Protein AF-A0AA42SQH1-F1 (afdb_monomer_lite)

Sequence (82 aa):
MTKRCSVDVKSPWFFIENQIPNKDGTAFIVWDEFLDHEIKPIRWSDKIRDYASGEVEWSGSFLFWRYDDGTPAESPRSYQQS

Organism: Acinetobacter johnsonii (NCBI:txid40214)

Foldseek 3Di:
DDPDPPPLPDAQKDFCVRPPDDQPQAWKWFADPVVRDIQDTWGHHPAIDHPVVSPDGDDDDGGIMHHPPVDDGHGPVVNVVD

Radius of gyration: 14.71 Å; chains: 1; bounding box: 30×24×51 Å

Structure (mmCIF, N/CA/C/O backbone):
data_AF-A0AA42SQH1-F1
#
_entry.id   AF-A0AA42SQH1-F1
#
loop_
_atom_site.group_PDB
_atom_site.id
_atom_site.type_symbol
_atom_site.label_atom_id
_atom_site.label_alt_id
_atom_site.label_comp_id
_atom_site.label_asym_id
_atom_site.label_entity_id
_atom_site.label_seq_id
_atom_site.pdbx_PDB_ins_code
_atom_site.Cartn_x
_atom_site.Cartn_y
_atom_site.Cartn_z
_atom_site.occupancy
_atom_site.B_iso_or_equiv
_atom_site.auth_seq_id
_atom_site.auth_comp_id
_atom_site.auth_asym_id
_atom_site.auth_atom_id
_atom_site.pdbx_PDB_model_num
ATOM 1 N N . MET A 1 1 ? 15.685 -12.201 -36.352 1.00 38.75 1 MET A N 1
ATOM 2 C CA . MET A 1 1 ? 15.843 -11.055 -35.430 1.00 38.75 1 MET A CA 1
ATOM 3 C C . MET A 1 1 ? 14.476 -10.774 -34.821 1.00 38.75 1 MET A C 1
ATOM 5 O O . MET A 1 1 ? 13.671 -10.062 -35.403 1.00 38.75 1 MET A O 1
ATOM 9 N N . THR A 1 2 ? 14.136 -11.460 -33.734 1.00 39.72 2 THR A N 1
ATOM 10 C CA . THR A 1 2 ? 12.842 -11.297 -33.064 1.00 39.72 2 THR A CA 1
ATOM 11 C C . THR A 1 2 ? 12.893 -9.991 -32.280 1.00 39.72 2 THR A C 1
ATOM 13 O O . THR A 1 2 ? 13.612 -9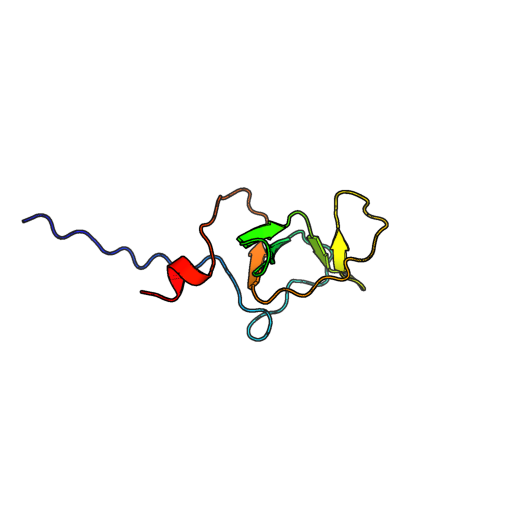.895 -31.288 1.00 39.72 2 THR A O 1
ATOM 16 N N . LYS A 1 3 ? 12.185 -8.964 -32.770 1.00 44.66 3 LYS A N 1
ATOM 17 C CA . LYS A 1 3 ? 11.910 -7.743 -32.006 1.00 44.66 3 LYS A CA 1
ATOM 18 C C . LYS A 1 3 ? 11.252 -8.182 -30.701 1.00 44.66 3 LYS A C 1
ATOM 20 O O . LYS A 1 3 ? 10.120 -8.656 -30.721 1.00 44.66 3 LYS A O 1
ATOM 25 N N . ARG A 1 4 ? 11.975 -8.077 -29.584 1.00 48.91 4 ARG A N 1
ATOM 26 C CA . ARG A 1 4 ? 11.352 -8.114 -28.264 1.00 48.91 4 ARG A CA 1
ATOM 27 C C . ARG A 1 4 ? 10.399 -6.928 -28.248 1.00 48.91 4 ARG A C 1
ATOM 29 O O . ARG A 1 4 ? 10.845 -5.790 -28.354 1.00 48.91 4 ARG A O 1
ATOM 36 N N . CYS A 1 5 ? 9.101 -7.200 -28.237 1.00 45.16 5 CYS A N 1
ATOM 37 C CA . CYS A 1 5 ? 8.125 -6.209 -27.833 1.00 45.16 5 CYS A CA 1
ATOM 38 C C . CYS A 1 5 ? 8.520 -5.813 -26.411 1.00 45.16 5 CYS A C 1
ATOM 40 O O . CYS A 1 5 ? 8.301 -6.590 -25.485 1.00 45.16 5 CYS A O 1
ATOM 42 N N . SER A 1 6 ? 9.172 -4.662 -26.249 1.00 50.72 6 SER A N 1
ATOM 43 C CA . SER A 1 6 ? 9.137 -3.954 -24.977 1.00 50.72 6 SER A CA 1
ATOM 44 C C . SER A 1 6 ? 7.676 -3.588 -24.793 1.00 50.72 6 SER A C 1
ATOM 46 O O . SER A 1 6 ? 7.191 -2.619 -25.366 1.00 50.72 6 SER A O 1
ATOM 48 N N . VAL A 1 7 ? 6.925 -4.478 -24.151 1.00 58.53 7 VAL A N 1
ATOM 49 C CA . VAL A 1 7 ? 5.631 -4.110 -23.602 1.00 58.53 7 VAL A CA 1
ATOM 50 C C . VAL A 1 7 ? 5.995 -3.067 -22.560 1.00 58.53 7 VAL A C 1
ATOM 52 O O . VAL A 1 7 ? 6.705 -3.407 -21.617 1.00 58.53 7 VAL A O 1
ATOM 55 N N . ASP A 1 8 ? 5.621 -1.808 -22.773 1.00 61.75 8 ASP A N 1
ATOM 56 C CA . ASP A 1 8 ? 5.683 -0.790 -21.729 1.00 61.75 8 ASP A CA 1
ATOM 57 C C . ASP A 1 8 ? 4.860 -1.319 -20.550 1.00 61.75 8 ASP A C 1
ATOM 59 O O . ASP A 1 8 ? 3.625 -1.262 -20.547 1.00 61.75 8 ASP A O 1
ATOM 63 N N . VAL A 1 9 ? 5.531 -1.956 -19.587 1.00 69.69 9 VAL A N 1
ATOM 64 C CA . VAL A 1 9 ? 4.870 -2.498 -18.406 1.00 69.69 9 VAL A CA 1
ATOM 65 C C . VAL A 1 9 ? 4.506 -1.295 -17.557 1.00 69.69 9 VAL A C 1
ATOM 67 O O . VAL A 1 9 ? 5.344 -0.706 -16.877 1.00 69.69 9 VAL A O 1
ATOM 70 N N . LYS A 1 10 ? 3.240 -0.889 -17.639 1.00 81.25 10 LYS A N 1
ATOM 71 C CA . LYS A 1 10 ? 2.727 0.208 -16.829 1.00 81.25 10 LYS A CA 1
ATOM 72 C C . LYS A 1 10 ? 2.823 -0.185 -15.357 1.00 81.25 10 LYS A C 1
ATOM 74 O O . LYS A 1 10 ? 2.278 -1.213 -14.960 1.00 81.25 10 LYS A O 1
ATOM 79 N N . SER A 1 11 ? 3.485 0.656 -14.563 1.00 88.38 11 SER A N 1
ATOM 80 C CA . SER A 1 11 ? 3.575 0.464 -13.117 1.00 88.38 11 SER A CA 1
ATOM 81 C C . SER A 1 11 ? 2.174 0.337 -12.501 1.00 88.38 11 SER A C 1
ATOM 83 O O . SER A 1 11 ? 1.332 1.209 -12.751 1.00 88.38 11 SER A O 1
ATOM 85 N N . PRO A 1 12 ? 1.907 -0.701 -11.687 1.00 91.56 12 PRO A N 1
ATOM 86 C CA . PRO A 1 12 ? 0.672 -0.796 -10.912 1.00 91.56 12 PRO A CA 1
ATOM 87 C C . PRO A 1 12 ? 0.682 0.134 -9.688 1.00 91.56 12 PRO A C 1
ATOM 89 O O . PRO A 1 12 ? -0.336 0.264 -9.012 1.00 91.56 12 PRO A O 1
ATOM 92 N N . TRP A 1 13 ? 1.826 0.758 -9.386 1.00 92.81 13 TRP A N 1
ATOM 93 C CA . TRP A 1 13 ? 2.012 1.626 -8.232 1.00 92.81 13 TRP A CA 1
ATOM 94 C C . TRP A 1 13 ? 1.623 3.069 -8.534 1.00 92.81 13 TRP A C 1
ATOM 96 O O . TRP A 1 13 ? 2.098 3.681 -9.492 1.00 92.81 13 TRP A O 1
ATOM 106 N N . PHE A 1 14 ? 0.822 3.637 -7.644 1.00 93.38 14 PHE A N 1
ATOM 107 C CA . PHE A 1 14 ? 0.478 5.046 -7.602 1.00 93.38 14 PHE A CA 1
ATOM 108 C C . PHE A 1 14 ? 1.338 5.752 -6.562 1.00 93.38 14 PHE A C 1
ATOM 110 O O . PHE A 1 14 ? 1.493 5.270 -5.441 1.00 93.38 14 PHE A O 1
ATOM 117 N N . PHE A 1 15 ? 1.881 6.909 -6.929 1.00 91.38 15 PHE A N 1
ATOM 118 C CA . PHE A 1 15 ? 2.557 7.792 -5.986 1.00 91.38 15 PHE A CA 1
ATOM 119 C C . PHE A 1 15 ? 1.513 8.587 -5.196 1.00 91.38 15 PHE A C 1
ATOM 121 O O . PHE A 1 15 ? 0.614 9.176 -5.801 1.00 91.38 15 PHE A O 1
ATOM 128 N N . ILE A 1 16 ? 1.618 8.611 -3.866 1.00 88.44 16 ILE A N 1
ATOM 129 C CA . ILE A 1 16 ? 0.566 9.146 -2.990 1.00 88.44 16 ILE A CA 1
ATOM 130 C C . ILE A 1 16 ? 0.276 10.636 -3.221 1.00 88.44 16 ILE A C 1
ATOM 132 O O . ILE A 1 16 ? -0.872 11.055 -3.095 1.00 88.44 16 ILE A O 1
ATOM 136 N N . GLU A 1 17 ? 1.276 11.428 -3.619 1.00 89.25 17 GLU A N 1
ATOM 137 C CA . GLU A 1 17 ? 1.066 12.846 -3.951 1.00 89.25 17 GLU A CA 1
ATOM 138 C C . GLU A 1 17 ? 0.264 13.034 -5.246 1.00 89.25 17 GLU A C 1
ATOM 140 O O . GLU A 1 17 ? -0.445 14.027 -5.396 1.00 89.25 17 GLU A O 1
ATOM 145 N N . ASN A 1 18 ? 0.340 12.071 -6.170 1.00 91.19 18 ASN A N 1
ATOM 146 C CA . ASN A 1 18 ? -0.380 12.123 -7.443 1.00 91.19 18 ASN A CA 1
ATOM 147 C C . ASN A 1 18 ? -1.801 11.572 -7.311 1.00 91.19 18 ASN A C 1
ATOM 149 O O . ASN A 1 18 ? -2.722 12.052 -7.970 1.00 91.19 18 ASN A O 1
ATOM 153 N N . GLN A 1 19 ? -1.977 10.535 -6.493 1.00 91.38 19 GLN A N 1
ATOM 154 C CA . GLN A 1 19 ? -3.263 9.889 -6.286 1.00 91.38 19 GLN A CA 1
ATOM 155 C C . GLN A 1 19 ? -3.319 9.300 -4.883 1.00 91.38 19 GLN A C 1
ATOM 157 O O . GLN A 1 19 ? -2.478 8.487 -4.513 1.00 91.38 19 GLN A O 1
ATOM 162 N N . ILE A 1 20 ? -4.340 9.674 -4.118 1.00 88.56 20 ILE A N 1
ATOM 163 C CA . ILE A 1 20 ? -4.575 9.161 -2.766 1.00 88.56 20 ILE A CA 1
ATOM 164 C C . ILE A 1 20 ? -5.479 7.914 -2.865 1.00 88.56 20 ILE A C 1
ATOM 166 O O . ILE A 1 20 ? -6.397 7.917 -3.691 1.00 88.56 20 ILE A O 1
ATOM 170 N N . PRO A 1 21 ? -5.262 6.861 -2.051 1.00 89.06 21 PRO A N 1
ATOM 171 C CA . PRO A 1 21 ? -6.195 5.744 -1.932 1.00 89.06 21 PRO A CA 1
ATOM 172 C C . PRO A 1 21 ? -7.620 6.196 -1.587 1.00 89.06 21 PRO A C 1
ATOM 174 O O . PRO A 1 21 ? -7.830 7.199 -0.898 1.00 89.06 21 PRO A O 1
ATOM 177 N N . ASN A 1 22 ? -8.611 5.417 -2.018 1.00 87.75 22 ASN A N 1
ATOM 178 C CA . ASN A 1 22 ? -10.005 5.679 -1.673 1.00 87.75 22 ASN A CA 1
ATOM 179 C C . ASN A 1 22 ? -10.213 5.566 -0.155 1.00 87.75 22 ASN A C 1
ATOM 181 O O . ASN A 1 22 ? -9.780 4.602 0.473 1.00 87.75 22 ASN A O 1
ATOM 185 N N . LYS A 1 23 ? -10.920 6.544 0.424 1.00 87.88 23 LYS A N 1
ATOM 186 C CA . LYS A 1 23 ? -11.240 6.608 1.862 1.00 87.88 23 LYS A CA 1
ATOM 187 C C . LYS A 1 23 ? -12.535 5.871 2.232 1.00 87.88 23 LYS A C 1
ATOM 189 O O . LYS A 1 23 ? -13.183 6.190 3.222 1.00 87.88 23 LYS A O 1
ATOM 194 N N . ASP A 1 24 ? -12.958 4.930 1.399 1.00 87.38 24 ASP A N 1
ATOM 195 C CA . ASP A 1 24 ? -14.200 4.166 1.550 1.00 87.38 24 ASP A CA 1
ATOM 196 C C . ASP A 1 24 ? -13.993 2.831 2.288 1.00 87.38 24 ASP A C 1
ATOM 198 O O . ASP A 1 24 ? -14.919 2.032 2.410 1.00 87.38 24 ASP A O 1
ATOM 202 N N . GLY A 1 25 ? -12.783 2.582 2.803 1.00 82.25 25 GLY A N 1
ATOM 203 C CA . GLY A 1 25 ? -12.410 1.327 3.449 1.00 82.25 25 GLY A CA 1
ATOM 204 C C . GLY A 1 25 ? -11.938 0.238 2.484 1.00 82.25 25 GLY A C 1
ATOM 205 O O . GLY A 1 25 ? -11.646 -0.871 2.943 1.00 82.25 25 GLY A O 1
ATOM 206 N N . THR A 1 26 ? -11.823 0.535 1.183 1.00 87.06 26 THR A N 1
ATOM 207 C CA . THR A 1 26 ? -11.216 -0.376 0.203 1.00 87.06 26 THR A CA 1
ATOM 208 C C . THR A 1 26 ? -9.788 -0.730 0.617 1.00 87.06 26 THR A C 1
ATOM 210 O O . THR A 1 26 ? -9.023 0.122 1.076 1.00 87.06 26 THR A O 1
ATOM 213 N N . ALA A 1 27 ? -9.434 -2.008 0.474 1.00 87.19 27 ALA A N 1
ATOM 214 C CA . ALA A 1 27 ? -8.097 -2.489 0.781 1.00 87.19 27 ALA A CA 1
ATOM 215 C C . ALA A 1 27 ? -7.099 -2.091 -0.315 1.00 87.19 27 ALA A C 1
ATOM 217 O O . ALA A 1 27 ? -7.383 -2.177 -1.512 1.00 87.19 27 ALA A O 1
ATOM 218 N N . PHE A 1 28 ? -5.910 -1.689 0.107 1.00 90.69 28 PHE A N 1
ATOM 219 C CA . PHE A 1 28 ? -4.775 -1.422 -0.758 1.00 90.69 28 PHE A CA 1
ATOM 220 C C . PHE A 1 28 ? -3.494 -1.960 -0.127 1.00 90.69 28 PHE A C 1
ATOM 222 O O . PHE A 1 28 ? -3.428 -2.306 1.056 1.00 90.69 28 PHE A O 1
ATOM 229 N N . ILE A 1 29 ? -2.476 -2.047 -0.966 1.00 91.88 29 ILE A N 1
ATOM 230 C CA . ILE A 1 29 ? -1.129 -2.478 -0.632 1.00 91.88 29 ILE A CA 1
ATOM 231 C C . ILE A 1 29 ? -0.244 -1.246 -0.704 1.00 91.88 29 ILE A C 1
ATOM 233 O O . ILE A 1 29 ? -0.400 -0.423 -1.607 1.00 91.88 29 ILE A O 1
ATOM 237 N N . VAL A 1 30 ? 0.687 -1.124 0.232 1.00 91.69 30 VAL A N 1
ATOM 238 C CA . VAL A 1 30 ? 1.671 -0.040 0.249 1.00 91.69 30 VAL A CA 1
ATOM 239 C C . VAL A 1 30 ? 3.066 -0.621 0.114 1.00 91.69 30 VAL A C 1
ATOM 241 O O . VAL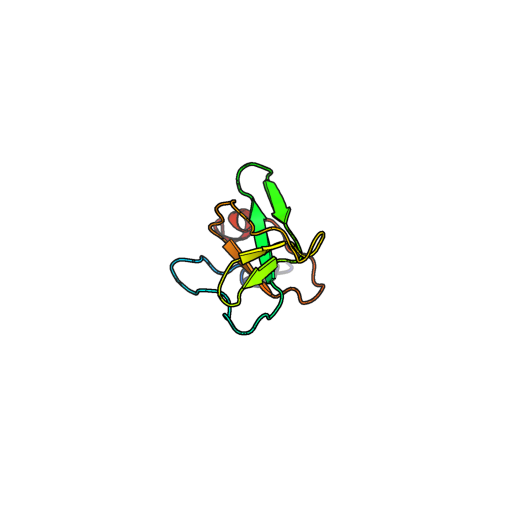 A 1 30 ? 3.308 -1.761 0.511 1.00 91.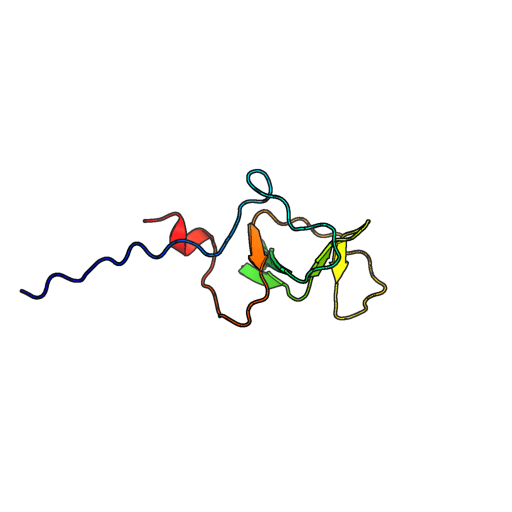69 30 VAL A O 1
ATOM 244 N N . TRP A 1 31 ? 3.979 0.145 -0.468 1.00 91.00 31 TRP A N 1
ATOM 245 C CA . TRP A 1 31 ? 5.386 -0.233 -0.530 1.00 91.00 31 TRP A CA 1
ATOM 246 C C . TRP A 1 31 ? 6.150 0.431 0.612 1.00 91.00 31 TRP A C 1
ATOM 248 O O . TRP A 1 31 ? 6.144 1.661 0.723 1.00 91.00 31 TRP A O 1
ATOM 258 N N . ASP A 1 32 ? 6.816 -0.376 1.435 1.00 85.81 32 ASP A N 1
ATOM 259 C CA . ASP A 1 32 ? 7.763 0.119 2.427 1.00 85.81 32 ASP A CA 1
ATOM 260 C C . ASP A 1 32 ? 9.147 0.243 1.785 1.00 85.81 32 ASP A C 1
ATOM 262 O O . ASP A 1 32 ? 9.783 -0.746 1.418 1.00 85.81 32 ASP A O 1
ATOM 266 N N . GLU A 1 33 ? 9.616 1.478 1.627 1.00 83.19 33 GLU A N 1
ATOM 267 C CA . GLU A 1 33 ? 10.915 1.748 1.011 1.00 8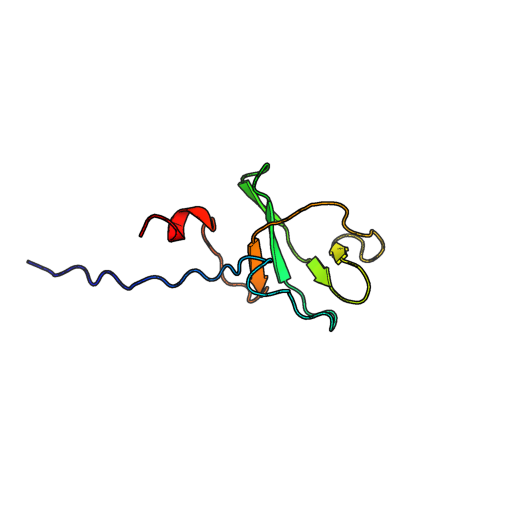3.19 33 GLU A CA 1
ATOM 268 C C . GLU A 1 33 ? 12.116 1.400 1.895 1.00 83.19 33 GLU A C 1
ATOM 270 O O . GLU A 1 33 ? 13.220 1.254 1.366 1.00 83.19 33 GLU A O 1
ATOM 275 N N . PHE A 1 34 ? 11.929 1.297 3.214 1.00 80.50 34 PHE A N 1
ATOM 276 C CA . PHE A 1 34 ? 12.990 0.940 4.154 1.00 80.50 34 PHE A CA 1
ATOM 277 C C . PHE A 1 34 ? 13.158 -0.574 4.249 1.00 80.50 34 PHE A C 1
ATOM 279 O O . PHE A 1 34 ? 14.282 -1.065 4.330 1.00 80.50 34 PHE A O 1
ATOM 286 N N . LEU A 1 35 ? 12.042 -1.303 4.246 1.00 82.38 35 LEU A N 1
ATOM 287 C CA . LEU A 1 35 ? 12.013 -2.761 4.330 1.00 82.38 35 LEU A CA 1
ATOM 288 C C . LEU A 1 35 ? 12.064 -3.448 2.957 1.00 82.38 35 LEU A C 1
ATOM 290 O O . LEU A 1 35 ? 12.224 -4.667 2.907 1.00 82.38 35 LEU A O 1
ATOM 294 N N . ASP A 1 36 ? 11.944 -2.670 1.876 1.00 85.25 36 ASP A N 1
ATOM 295 C CA . ASP A 1 36 ? 11.972 -3.114 0.477 1.00 85.25 36 ASP A CA 1
ATOM 296 C C . ASP A 1 36 ? 10.943 -4.223 0.189 1.00 85.25 36 ASP A C 1
ATOM 298 O O . ASP A 1 36 ? 11.230 -5.225 -0.468 1.00 85.25 36 ASP A O 1
ATOM 302 N N . HIS A 1 37 ? 9.726 -4.069 0.726 1.00 87.19 37 HIS A N 1
ATOM 303 C CA . HIS A 1 37 ? 8.646 -5.036 0.535 1.00 87.19 37 HIS A CA 1
ATOM 304 C C . HIS A 1 37 ? 7.243 -4.418 0.534 1.00 87.19 37 HIS A C 1
ATOM 306 O O . HIS A 1 37 ? 7.016 -3.283 0.956 1.00 87.19 37 HIS A O 1
ATOM 312 N N . GLU A 1 38 ? 6.269 -5.222 0.101 1.00 88.88 38 GLU A N 1
ATOM 313 C CA . GLU A 1 38 ? 4.845 -4.903 0.190 1.00 88.88 38 GLU A CA 1
ATOM 314 C C . GLU A 1 38 ? 4.314 -5.069 1.622 1.00 88.88 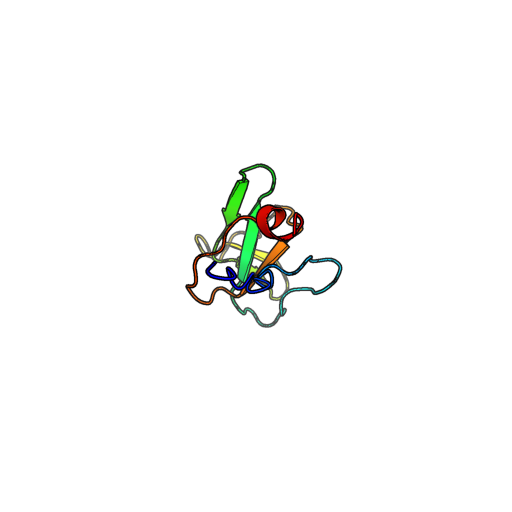38 GLU A C 1
ATOM 316 O O . GLU A 1 38 ? 4.477 -6.126 2.234 1.00 88.88 38 GLU A O 1
ATOM 321 N N . ILE A 1 39 ? 3.588 -4.069 2.122 1.00 85.19 39 ILE A N 1
ATOM 322 C CA . ILE A 1 39 ? 2.767 -4.173 3.331 1.00 85.19 39 ILE A CA 1
ATOM 323 C C . ILE A 1 39 ? 1.300 -4.290 2.910 1.00 85.19 39 ILE A C 1
ATOM 325 O O . ILE A 1 39 ? 0.771 -3.445 2.181 1.00 85.19 39 ILE A O 1
ATOM 329 N N . LYS A 1 40 ? 0.629 -5.341 3.390 1.00 81.88 40 LYS A N 1
ATOM 330 C CA . LYS A 1 40 ? -0.769 -5.654 3.068 1.00 81.88 40 LYS A CA 1
ATOM 331 C C . LYS A 1 40 ? -1.480 -6.392 4.209 1.00 81.88 40 LYS A C 1
ATOM 333 O O . LYS A 1 40 ? -0.814 -7.108 4.956 1.00 81.88 40 LYS A O 1
ATOM 338 N N . PRO A 1 41 ? -2.823 -6.364 4.262 1.00 80.69 41 PRO A N 1
ATOM 339 C CA . PRO A 1 41 ? -3.709 -5.351 3.675 1.00 80.69 41 PRO A CA 1
ATOM 340 C C . PRO A 1 41 ? -3.780 -4.067 4.521 1.00 80.69 41 PRO A C 1
ATOM 342 O O . PRO A 1 41 ? -3.821 -4.135 5.751 1.00 80.69 41 PRO A O 1
ATOM 345 N N . ILE A 1 42 ? -3.863 -2.907 3.863 1.00 85.75 42 ILE A N 1
ATOM 346 C CA . ILE A 1 42 ? -4.105 -1.597 4.488 1.00 85.75 42 ILE A CA 1
ATOM 347 C C . ILE A 1 42 ? -5.480 -1.073 4.058 1.00 85.75 42 ILE A C 1
ATOM 349 O O . ILE A 1 42 ? -5.873 -1.235 2.905 1.00 85.75 42 ILE A O 1
ATOM 353 N N . ARG A 1 43 ? -6.231 -0.444 4.972 1.00 85.56 43 ARG A N 1
ATOM 354 C CA . ARG A 1 43 ? -7.519 0.212 4.666 1.00 85.56 43 ARG A CA 1
ATOM 355 C C . ARG A 1 43 ? -7.491 1.675 5.082 1.00 85.56 43 ARG A C 1
ATOM 357 O O . ARG A 1 43 ? -6.993 1.997 6.160 1.00 85.56 43 ARG A O 1
ATOM 364 N N . TRP A 1 44 ? -8.077 2.542 4.259 1.00 83.81 44 TRP A N 1
ATOM 365 C CA . TRP A 1 44 ? -8.232 3.965 4.553 1.00 83.81 44 TRP A CA 1
ATOM 366 C C . TRP A 1 44 ? -9.721 4.272 4.673 1.00 83.81 44 TRP A C 1
ATOM 368 O O . TRP A 1 44 ? -10.475 4.110 3.718 1.00 83.81 44 TRP A O 1
ATOM 378 N N . SER A 1 45 ? -10.145 4.690 5.863 1.00 77.75 45 SER A N 1
ATOM 379 C CA . SER A 1 45 ? -11.449 5.322 6.088 1.00 77.75 45 SER A CA 1
ATOM 380 C C . SER A 1 45 ? -11.236 6.734 6.641 1.00 77.75 45 SER A C 1
ATOM 382 O O . SER A 1 45 ? -10.821 7.628 5.906 1.00 77.75 45 SER A O 1
ATOM 384 N N . ASP A 1 46 ? -11.370 6.917 7.953 1.00 70.62 46 ASP A N 1
ATOM 385 C CA . ASP A 1 46 ? -10.986 8.150 8.656 1.00 70.62 46 ASP A CA 1
ATOM 386 C C . ASP A 1 46 ? -9.497 8.156 9.032 1.00 70.62 46 ASP A C 1
ATOM 388 O O . ASP A 1 46 ? -8.867 9.206 9.149 1.00 70.62 46 ASP A O 1
ATOM 392 N N . LYS A 1 47 ? -8.935 6.958 9.215 1.00 70.06 47 LYS A N 1
ATOM 393 C CA . LYS A 1 47 ? -7.552 6.671 9.610 1.00 70.06 47 LYS A CA 1
ATOM 394 C C . LYS A 1 47 ? -7.029 5.510 8.768 1.00 70.06 47 LYS A C 1
ATOM 396 O O . LYS A 1 47 ? -7.825 4.728 8.242 1.00 70.06 47 LYS A O 1
ATOM 401 N N . ILE A 1 48 ? -5.710 5.393 8.645 1.00 71.38 48 ILE A N 1
ATOM 402 C CA . ILE A 1 48 ? -5.077 4.249 7.981 1.00 71.38 48 ILE A CA 1
ATOM 403 C C . ILE A 1 48 ? -4.955 3.126 9.015 1.00 71.38 48 ILE A C 1
ATOM 405 O O . ILE A 1 48 ? -4.495 3.371 10.128 1.00 71.38 48 ILE A O 1
ATOM 409 N N . ARG A 1 49 ? -5.408 1.912 8.692 1.00 70.56 49 ARG A N 1
ATOM 410 C CA . ARG A 1 49 ? -5.389 0.761 9.615 1.00 70.56 49 ARG A CA 1
ATOM 411 C C . ARG A 1 49 ? -4.744 -0.456 8.974 1.00 70.56 49 ARG A C 1
ATOM 413 O O . ARG A 1 49 ? -4.952 -0.703 7.782 1.00 70.56 49 ARG A O 1
ATOM 420 N N . ASP A 1 50 ? -4.008 -1.218 9.780 1.00 70.19 50 ASP A N 1
ATOM 421 C CA . ASP A 1 50 ? -3.494 -2.525 9.384 1.00 70.19 50 ASP A CA 1
ATOM 422 C C . ASP A 1 50 ? -4.601 -3.591 9.491 1.00 70.19 50 ASP A C 1
ATOM 424 O O . ASP A 1 50 ? -5.464 -3.552 10.370 1.00 70.19 50 ASP A O 1
ATOM 428 N N . TYR A 1 51 ? -4.620 -4.553 8.571 1.00 61.44 51 TYR A N 1
ATOM 429 C CA . TYR A 1 51 ? -5.613 -5.629 8.607 1.00 61.44 51 TYR A CA 1
ATOM 430 C C . TYR A 1 51 ? -5.324 -6.691 9.673 1.00 61.44 51 TYR A C 1
ATOM 432 O O . TYR A 1 51 ? -6.267 -7.334 10.128 1.00 61.44 51 TYR A O 1
ATOM 440 N N . ALA A 1 52 ? -4.061 -6.901 10.072 1.00 61.31 52 ALA A N 1
ATOM 441 C CA . ALA A 1 52 ? -3.723 -7.988 10.995 1.00 61.31 52 ALA A CA 1
ATOM 442 C C . ALA A 1 52 ? -4.373 -7.794 12.372 1.00 61.31 52 ALA A C 1
ATOM 444 O O . ALA A 1 52 ? -4.657 -8.779 13.051 1.00 61.31 52 ALA A O 1
ATOM 445 N N . SER A 1 53 ? -4.671 -6.546 12.746 1.00 58.53 53 SER A N 1
ATOM 446 C CA . SER A 1 53 ? -5.404 -6.238 13.968 1.00 58.53 53 SER A CA 1
ATOM 447 C C . SER A 1 53 ? -6.771 -5.588 13.733 1.00 58.53 53 SER A C 1
ATOM 449 O O . SER A 1 53 ? -7.659 -5.769 14.558 1.00 58.53 53 SER A O 1
ATOM 451 N N . GLY A 1 54 ? -6.970 -4.805 12.659 1.00 58.03 54 GLY A N 1
ATOM 452 C CA . GLY A 1 54 ? -8.188 -4.002 12.436 1.00 58.03 54 GLY A CA 1
ATOM 453 C C . GLY A 1 54 ? -8.440 -2.898 13.482 1.00 58.03 54 GLY A C 1
ATOM 454 O O . GLY A 1 54 ? -9.288 -2.024 13.271 1.00 58.03 54 GLY A O 1
ATOM 455 N N . GLU A 1 55 ? -7.684 -2.922 14.579 1.00 62.78 55 GLU A N 1
ATOM 456 C CA . GLU A 1 55 ? -7.785 -2.057 15.750 1.00 62.78 55 GLU A CA 1
ATOM 457 C C . GLU A 1 55 ? -6.595 -1.097 15.860 1.00 62.78 55 GLU A C 1
ATOM 459 O O . GLU A 1 55 ? -6.722 -0.039 16.477 1.00 62.78 55 GLU A O 1
ATOM 464 N N . VAL A 1 56 ? -5.461 -1.414 15.226 1.00 68.88 56 VAL A N 1
ATOM 465 C CA . VAL A 1 56 ? -4.257 -0.584 15.259 1.00 68.88 56 VAL A CA 1
ATOM 466 C C . VAL A 1 56 ? -4.263 0.395 14.088 1.00 68.88 56 VAL A C 1
ATOM 468 O O . VAL A 1 56 ? -4.347 0.046 12.908 1.00 68.88 56 VAL A O 1
ATOM 471 N N . GLU A 1 57 ? -4.183 1.673 14.443 1.00 72.69 57 GLU A N 1
ATOM 472 C CA . GLU A 1 57 ? -3.889 2.736 13.495 1.00 72.69 57 GLU A CA 1
ATOM 473 C C . GLU A 1 57 ? -2.461 2.554 12.983 1.00 72.69 57 GLU A C 1
ATOM 475 O O . GLU A 1 57 ? -1.506 2.477 13.757 1.00 72.69 57 GLU A O 1
ATOM 480 N N . TRP A 1 58 ? -2.318 2.456 11.668 1.00 74.44 58 TRP A N 1
ATOM 481 C CA . TRP A 1 58 ? -1.020 2.345 11.035 1.00 74.44 58 TRP A CA 1
ATOM 482 C C . TRP A 1 58 ? -0.292 3.689 11.132 1.00 74.44 58 TRP A C 1
ATOM 484 O O . TRP A 1 58 ? -0.821 4.721 10.722 1.00 74.44 58 TRP A O 1
ATOM 494 N N . SER A 1 59 ? 0.927 3.667 11.672 1.00 69.19 59 SER A N 1
ATOM 495 C CA . SER A 1 59 ? 1.745 4.859 11.930 1.00 69.19 59 SER A CA 1
ATOM 496 C C . SER A 1 59 ? 2.938 5.012 10.982 1.00 69.19 59 SER A C 1
ATOM 498 O O . SER A 1 59 ? 3.825 5.822 11.250 1.00 69.19 59 SER A O 1
ATOM 500 N N . GLY A 1 60 ? 3.033 4.189 9.937 1.00 71.56 60 GLY A N 1
ATOM 501 C CA . GLY A 1 60 ? 4.128 4.293 8.977 1.00 71.56 60 GLY A CA 1
ATOM 502 C C . GLY A 1 60 ? 3.959 5.482 8.028 1.00 71.56 60 GLY A C 1
ATOM 503 O O . GLY A 1 60 ? 2.955 6.196 8.044 1.00 71.56 60 GLY A O 1
ATOM 504 N N . SER A 1 61 ? 4.944 5.675 7.159 1.00 75.94 61 SER A N 1
ATOM 505 C CA . SER A 1 61 ? 4.839 6.531 5.978 1.00 75.94 61 SER A CA 1
ATOM 506 C C . SER A 1 61 ? 5.112 5.686 4.734 1.00 75.94 61 SER A C 1
ATOM 508 O O . SER A 1 61 ? 5.985 4.824 4.743 1.00 75.94 61 SER A O 1
ATOM 510 N N . PHE A 1 62 ? 4.337 5.895 3.670 1.00 84.69 62 PHE A N 1
ATOM 511 C CA . PHE A 1 62 ? 4.555 5.248 2.378 1.00 84.69 62 PHE A CA 1
ATOM 512 C C . PHE A 1 62 ? 4.437 6.285 1.273 1.00 84.69 62 PHE A C 1
ATOM 514 O O . PHE A 1 62 ? 3.645 7.225 1.364 1.00 84.69 62 PHE A O 1
ATOM 521 N N . LEU A 1 63 ? 5.218 6.089 0.217 1.00 89.25 63 LEU A N 1
ATOM 522 C CA . LEU A 1 63 ? 5.161 6.919 -0.982 1.00 89.25 63 LEU A CA 1
ATOM 523 C C . LEU A 1 63 ? 4.337 6.277 -2.096 1.00 89.25 63 LEU A C 1
ATOM 525 O O . LEU A 1 63 ? 3.758 6.988 -2.915 1.00 89.25 63 LEU A O 1
ATOM 529 N N . PHE A 1 64 ? 4.260 4.946 -2.117 1.00 92.38 64 PHE A N 1
ATOM 530 C CA . PHE A 1 64 ? 3.605 4.197 -3.179 1.00 92.38 64 PHE A CA 1
ATOM 531 C C . PHE A 1 64 ? 2.536 3.261 -2.635 1.00 92.38 64 PHE A C 1
ATOM 533 O O . PHE A 1 64 ? 2.720 2.623 -1.597 1.00 92.38 64 PHE A O 1
ATOM 540 N N . TRP A 1 65 ? 1.439 3.148 -3.378 1.00 93.19 65 TRP A N 1
ATOM 541 C CA . TRP A 1 65 ? 0.36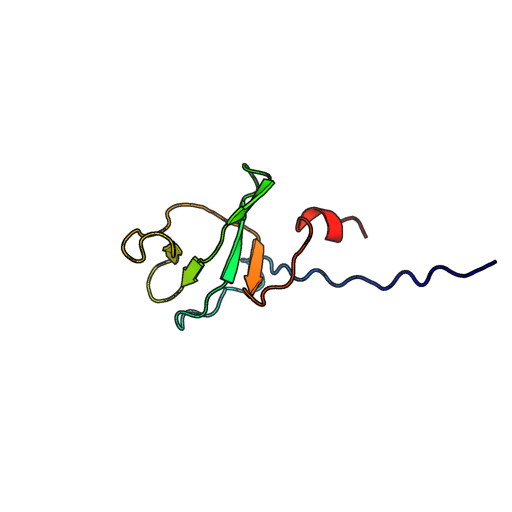1 2.211 -3.092 1.00 93.19 65 TRP A CA 1
ATOM 542 C C . TRP A 1 65 ? -0.240 1.626 -4.373 1.00 93.19 65 TRP A C 1
ATOM 544 O O . TRP A 1 65 ? -0.080 2.185 -5.456 1.00 93.19 65 TRP A O 1
ATOM 554 N N . ARG A 1 66 ? -0.940 0.500 -4.258 1.00 93.50 66 ARG A N 1
ATOM 555 C CA . ARG A 1 66 ? -1.713 -0.134 -5.337 1.00 93.50 66 ARG A CA 1
ATOM 556 C C . ARG A 1 66 ? -2.942 -0.834 -4.770 1.00 93.50 66 ARG A C 1
ATOM 558 O O . ARG A 1 66 ? -2.984 -1.126 -3.578 1.00 93.50 66 ARG A O 1
ATOM 565 N N . TYR A 1 67 ? -3.932 -1.137 -5.601 1.00 91.12 67 TYR A N 1
ATOM 566 C CA . TYR A 1 67 ? -5.065 -1.953 -5.160 1.00 91.12 67 TYR A CA 1
ATOM 567 C C . TYR A 1 67 ? -4.617 -3.373 -4.789 1.00 91.12 67 TYR A C 1
ATOM 569 O O . TYR A 1 67 ? -3.724 -3.933 -5.429 1.00 91.12 67 TYR A O 1
ATOM 577 N N . ASP A 1 68 ? -5.249 -3.945 -3.762 1.00 88.62 68 ASP A N 1
ATOM 578 C CA . ASP A 1 68 ? -5.102 -5.366 -3.437 1.00 88.62 68 ASP A CA 1
ATOM 579 C C . ASP A 1 68 ? -5.989 -6.195 -4.378 1.00 88.62 68 ASP A C 1
ATOM 581 O O . ASP A 1 68 ? -7.129 -6.534 -4.068 1.00 88.62 68 ASP A O 1
ATOM 585 N N . ASP A 1 69 ? -5.484 -6.439 -5.585 1.00 86.06 69 ASP A N 1
ATOM 586 C CA . ASP A 1 69 ? -6.145 -7.214 -6.640 1.00 86.06 69 ASP A CA 1
ATOM 587 C C . ASP A 1 69 ? -5.666 -8.678 -6.697 1.00 86.06 69 ASP A C 1
ATOM 589 O O . ASP A 1 69 ? -6.055 -9.432 -7.588 1.00 86.06 69 ASP A O 1
ATOM 593 N N . GLY A 1 70 ? -4.807 -9.086 -5.754 1.00 84.19 70 GLY A N 1
ATOM 594 C CA . GLY A 1 70 ? -4.176 -10.407 -5.715 1.00 84.19 70 GLY A CA 1
ATOM 595 C C . GLY A 1 70 ? -3.034 -10.609 -6.720 1.00 84.19 70 GLY A C 1
ATOM 596 O O . GLY A 1 70 ? -2.379 -11.653 -6.683 1.00 84.19 70 GLY A O 1
ATOM 597 N N . THR A 1 71 ? -2.748 -9.631 -7.584 1.00 85.88 71 THR A N 1
ATOM 598 C CA . THR A 1 71 ? -1.655 -9.713 -8.557 1.00 85.88 71 THR A CA 1
ATOM 599 C C . THR A 1 71 ? -0.328 -9.393 -7.865 1.00 85.88 71 THR A C 1
ATOM 601 O O . THR A 1 71 ? -0.254 -8.388 -7.159 1.00 85.88 71 THR A O 1
ATOM 604 N N . PRO A 1 72 ? 0.740 -10.194 -8.021 1.00 83.62 72 PRO A N 1
ATOM 605 C CA . PRO A 1 72 ? 2.066 -9.818 -7.536 1.00 83.62 72 PRO A CA 1
ATOM 606 C C . PRO A 1 72 ? 2.634 -8.653 -8.357 1.00 83.62 72 PRO A C 1
ATOM 608 O O . PRO A 1 72 ? 2.481 -8.618 -9.578 1.00 83.62 72 PRO A O 1
ATOM 611 N N . ALA A 1 73 ? 3.322 -7.723 -7.697 1.00 88.00 73 ALA A N 1
ATOM 612 C CA . ALA A 1 73 ? 3.997 -6.605 -8.346 1.00 88.00 73 ALA A CA 1
ATOM 613 C C . ALA A 1 73 ? 5.460 -6.527 -7.894 1.00 88.00 73 ALA A C 1
ATOM 615 O O . ALA A 1 73 ? 5.771 -6.736 -6.724 1.00 88.00 73 ALA A O 1
ATOM 616 N N . GLU A 1 74 ? 6.362 -6.211 -8.824 1.00 90.06 74 GLU A N 1
ATOM 617 C CA . GLU A 1 74 ? 7.734 -5.819 -8.479 1.00 90.06 74 GLU A CA 1
ATOM 618 C C . GLU A 1 74 ? 7.767 -4.471 -7.741 1.00 90.06 74 GLU A C 1
ATOM 620 O O . GLU A 1 74 ? 6.764 -3.754 -7.699 1.00 90.06 74 GLU A O 1
ATOM 625 N N . SER A 1 75 ? 8.931 -4.100 -7.197 1.00 89.12 75 SER A N 1
ATOM 626 C CA . SER A 1 75 ? 9.126 -2.806 -6.534 1.00 89.12 75 SER A CA 1
ATOM 627 C C . SER A 1 75 ? 8.711 -1.628 -7.439 1.00 89.12 75 SER A C 1
ATOM 629 O O . SER A 1 75 ? 8.952 -1.679 -8.650 1.00 89.12 75 SER A O 1
ATOM 631 N N . PRO A 1 76 ? 8.167 -0.520 -6.894 1.00 90.38 76 PRO A N 1
ATOM 632 C CA . PRO A 1 76 ? 7.897 0.693 -7.673 1.00 90.38 76 PRO A CA 1
ATOM 633 C C . PRO A 1 76 ? 9.130 1.194 -8.440 1.00 90.38 76 PRO A C 1
ATOM 635 O O . PRO A 1 76 ? 9.012 1.691 -9.561 1.00 90.38 76 PRO A O 1
ATOM 638 N N . ARG A 1 77 ? 10.323 1.008 -7.860 1.00 86.94 77 ARG A N 1
ATOM 639 C CA . ARG A 1 77 ? 11.611 1.425 -8.432 1.00 86.94 77 ARG A CA 1
ATOM 640 C C . ARG A 1 77 ? 11.956 0.680 -9.722 1.00 86.94 77 ARG A C 1
ATOM 642 O O . ARG A 1 77 ? 12.595 1.270 -10.590 1.00 86.94 77 ARG A O 1
ATOM 649 N N . SER A 1 78 ? 11.498 -0.563 -9.884 1.00 87.00 78 SER A N 1
ATOM 650 C CA . SER A 1 78 ? 11.708 -1.351 -11.107 1.00 87.00 78 SER A CA 1
ATOM 651 C C . SER A 1 78 ? 11.065 -0.700 -12.338 1.00 87.00 78 SER A C 1
ATOM 653 O O . SER A 1 78 ? 11.588 -0.823 -13.441 1.00 87.00 78 SER A O 1
ATOM 655 N N . TYR A 1 79 ? 9.973 0.051 -12.153 1.00 82.69 79 TYR A N 1
ATOM 656 C CA . TYR A 1 79 ? 9.235 0.706 -13.241 1.00 82.69 79 TYR A CA 1
ATOM 657 C C . TYR A 1 79 ? 9.694 2.141 -13.523 1.00 82.69 79 TYR A C 1
ATOM 659 O O . TYR A 1 79 ? 9.352 2.699 -14.559 1.00 82.69 79 TYR A O 1
ATOM 667 N N . GLN A 1 80 ? 10.452 2.759 -12.612 1.00 72.69 80 GLN A N 1
ATOM 668 C CA . GLN A 1 80 ? 10.986 4.116 -12.794 1.00 72.69 80 GLN A CA 1
ATOM 669 C C . GLN A 1 80 ? 12.243 4.153 -13.679 1.00 72.69 80 GLN A C 1
ATOM 671 O O . GLN A 1 80 ? 12.666 5.230 -14.087 1.00 72.69 80 GLN A O 1
ATOM 676 N N . GLN A 1 81 ? 12.856 2.998 -13.954 1.00 57.06 81 GLN A N 1
ATOM 677 C CA . GLN A 1 81 ? 14.083 2.882 -14.753 1.00 57.06 81 GLN A CA 1
ATOM 678 C C . GLN A 1 81 ? 13.832 2.604 -16.248 1.00 57.06 81 GLN A C 1
ATOM 680 O O . GLN A 1 81 ? 14.782 2.280 -16.961 1.00 57.06 81 GLN A O 1
ATOM 685 N N . SER A 1 82 ? 12.582 2.692 -16.720 1.00 49.75 82 SER A N 1
ATOM 686 C CA . SER A 1 82 ? 12.203 2.451 -18.126 1.00 49.75 82 SER A CA 1
ATOM 687 C C . SER A 1 82 ? 11.967 3.742 -18.901 1.00 49.75 82 SER A C 1
ATOM 689 O O . SER A 1 82 ? 11.348 4.664 -18.327 1.00 49.75 82 SER A O 1
#

pLDDT: mean 78.62, std 14.14, range [38.75, 93.5]

Secondary structure (DSSP, 8-state):
-----------SPEETTT-PPPSSS-EEEEEETTTTEEEEEEEESSSEEETTTSSSBP----SEEEE--S-----HHHHHT-